Protein AF-A0A9W7BK51-F1 (afdb_monomer_lite)

Radius of gyration: 27.17 Å; chains: 1; bounding box: 44×60×103 Å

Foldseek 3Di:
DDDDDDDDDDDPPPPPPDDPPDPPPPPVPDDPFPDAPQAFADPDPQWAKKKFQDPPVRKMKIFTDHPVCQVVVCVVRVRIDGDPDRPSDCRVVQQQVAWDHWDWDDDDPDITIITMTHHDPVVVVVVLPPPDFDDQDPNDDPDQWDWEAACPHITTEHDPWDHDHNHGTHD

pLDDT: mean 77.57, std 17.42, range [39.75, 97.88]

Organism: NCBI:txid1714386

Sequence (171 aa):
MKFAAAILLAIPAAMATQ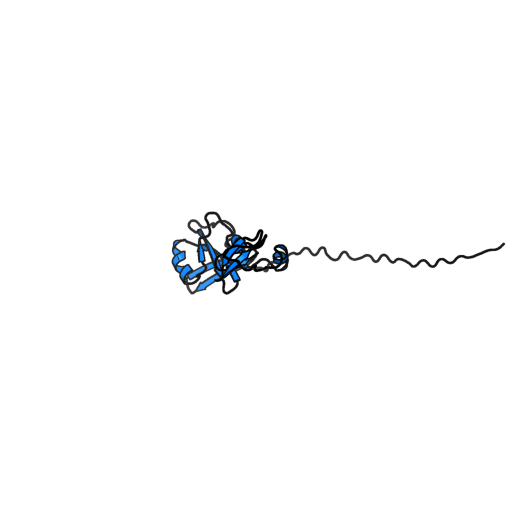PNLRNAQHTFALSDGDEPCCVDACTVEGEEKYYSIDTRHDLCGECCMNPSDFDLYKKFEKGLEKAPDGDDSPCTGFGYPKYTETVTHGAFNIKMTLDLYDHADEEVNKLCGPHVYFAVNDGECPNGTTLCQGGGEDSCCTQGEMCIPNVGCRC

Secondary structure (DSSP, 8-state):
-------------------------------SPPPPSS-SS--STT-EEEEEEETTTTEEEEEEE-GGGHHHHTTT-TTEEEPPTT-S-TTGGGT--EEEEEEEEEETTEEEEEEEEEPPPHHHHTTS-S---EEPBTTB--TT-EEEEETTEEEEE-BTBEEETTTEEE-

Structure (mmCIF, N/CA/C/O backbone):
data_AF-A0A9W7BK51-F1
#
_entry.id   AF-A0A9W7BK51-F1
#
loop_
_atom_site.group_PDB
_atom_site.id
_atom_site.type_symbol
_atom_site.label_atom_id
_atom_site.label_alt_id
_atom_site.label_comp_id
_atom_site.label_asym_id
_atom_site.label_entity_id
_atom_site.label_seq_id
_atom_site.pdbx_PDB_ins_code
_atom_site.Cartn_x
_atom_site.Cartn_y
_atom_site.Cartn_z
_atom_site.occupancy
_atom_site.B_iso_or_equiv
_atom_site.auth_seq_id
_atom_site.auth_comp_id
_atom_site.auth_asym_id
_atom_site.auth_atom_id
_atom_site.pdbx_PDB_model_num
ATOM 1 N N . MET A 1 1 ? -18.332 -48.156 -81.943 1.00 39.75 1 MET A N 1
ATOM 2 C CA . MET A 1 1 ? -16.848 -48.185 -81.994 1.00 39.75 1 MET A CA 1
ATOM 3 C C . MET A 1 1 ? -16.358 -47.293 -80.854 1.00 39.75 1 MET A C 1
ATOM 5 O O . MET A 1 1 ? -16.956 -46.246 -80.681 1.00 39.75 1 MET A O 1
ATOM 9 N N . LYS A 1 2 ? -15.572 -47.809 -79.890 1.00 44.78 2 LYS A N 1
ATOM 10 C CA . LYS A 1 2 ? -14.092 -47.662 -79.811 1.00 44.78 2 LYS A CA 1
ATOM 11 C C . LYS A 1 2 ? -13.650 -46.184 -79.845 1.00 44.78 2 LYS A C 1
ATOM 13 O O . LYS A 1 2 ? -13.950 -45.543 -80.839 1.00 44.78 2 LYS A O 1
ATOM 18 N N . PHE A 1 3 ? -12.908 -45.594 -78.905 1.00 41.41 3 PHE A N 1
ATOM 19 C CA . PHE A 1 3 ? -12.422 -45.953 -77.550 1.00 41.41 3 PHE A CA 1
ATOM 20 C C . PHE A 1 3 ? -12.550 -44.657 -76.674 1.00 41.41 3 PHE A C 1
ATOM 22 O O . PHE A 1 3 ? -13.166 -43.711 -77.150 1.00 41.41 3 PHE A O 1
ATOM 29 N N . ALA A 1 4 ? -12.067 -44.468 -75.436 1.00 47.56 4 ALA A N 1
ATOM 30 C CA . ALA A 1 4 ? -11.187 -45.216 -74.521 1.00 47.56 4 ALA A CA 1
ATOM 31 C C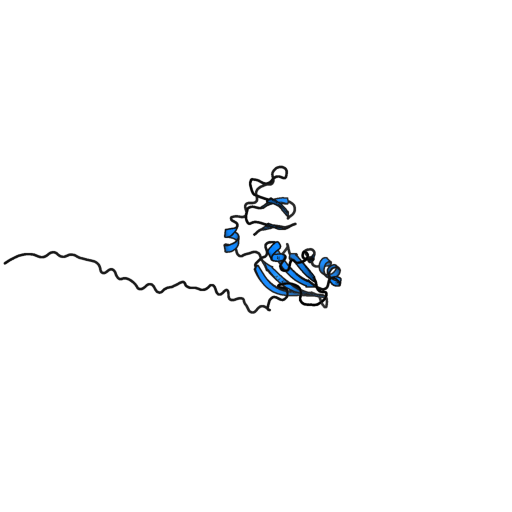 . ALA A 1 4 ? -11.569 -44.919 -73.040 1.00 47.56 4 ALA A C 1
ATOM 33 O O . ALA A 1 4 ? -12.695 -44.505 -72.779 1.00 47.56 4 ALA A O 1
ATOM 34 N N . ALA A 1 5 ? -10.649 -45.110 -72.083 1.00 53.97 5 ALA A N 1
ATOM 35 C CA . ALA A 1 5 ? -10.784 -44.703 -70.677 1.00 53.97 5 ALA A CA 1
ATOM 36 C C . ALA A 1 5 ? -9.714 -43.666 -70.280 1.00 53.97 5 ALA A C 1
ATOM 38 O O . ALA A 1 5 ? -8.602 -43.702 -70.803 1.00 53.97 5 ALA A O 1
ATOM 39 N N . ALA A 1 6 ? -10.027 -42.812 -69.303 1.00 54.66 6 ALA A N 1
ATOM 40 C CA . ALA A 1 6 ? -9.052 -42.019 -68.555 1.00 54.66 6 ALA A CA 1
ATOM 41 C C . ALA A 1 6 ? -9.418 -42.072 -67.064 1.00 54.66 6 ALA A C 1
ATOM 43 O O . ALA A 1 6 ? -10.432 -41.521 -66.640 1.00 54.66 6 ALA A O 1
ATOM 44 N N . ILE A 1 7 ? -8.612 -42.788 -66.279 1.00 55.16 7 ILE A N 1
ATOM 45 C CA . ILE A 1 7 ? -8.773 -42.897 -64.827 1.00 55.16 7 ILE A CA 1
ATOM 46 C C . ILE A 1 7 ? -8.103 -41.675 -64.196 1.00 55.16 7 ILE A C 1
ATOM 48 O O . ILE A 1 7 ? -6.879 -41.569 -64.231 1.00 55.16 7 ILE A O 1
ATOM 52 N N . LEU A 1 8 ? -8.887 -40.778 -63.593 1.00 54.47 8 LEU A N 1
ATOM 53 C CA . LEU A 1 8 ? -8.369 -39.821 -62.615 1.00 54.47 8 LEU A CA 1
ATOM 54 C C . LEU A 1 8 ? -8.652 -40.339 -61.205 1.00 54.47 8 LEU A C 1
ATOM 56 O O . LEU A 1 8 ? -9.793 -40.361 -60.749 1.00 54.47 8 LEU A O 1
ATOM 60 N N . LEU A 1 9 ? -7.584 -40.729 -60.513 1.00 54.22 9 LEU A N 1
ATOM 61 C CA . LEU A 1 9 ? -7.592 -40.907 -59.067 1.00 54.22 9 LEU A CA 1
ATOM 62 C C . LEU A 1 9 ? -7.581 -39.519 -58.415 1.00 54.22 9 LEU A C 1
ATOM 64 O O . LEU A 1 9 ? -6.549 -38.852 -58.399 1.00 54.22 9 LEU A O 1
ATOM 68 N N . ALA A 1 10 ? -8.723 -39.096 -57.878 1.00 58.78 10 ALA A N 1
ATOM 69 C CA . ALA A 1 10 ? -8.824 -37.938 -56.996 1.00 58.78 10 ALA A CA 1
ATOM 70 C C . ALA A 1 10 ? -9.168 -38.422 -55.581 1.00 58.78 10 ALA A C 1
ATOM 72 O O . ALA A 1 10 ? -10.153 -39.129 -55.369 1.00 58.78 10 ALA A O 1
ATOM 73 N N . ILE A 1 11 ? -8.306 -38.075 -54.629 1.00 60.81 11 ILE A N 1
ATOM 74 C CA . ILE A 1 11 ? -8.379 -38.495 -53.226 1.00 60.81 11 ILE A CA 1
ATOM 75 C C . ILE A 1 11 ? -9.574 -37.793 -52.556 1.00 60.81 11 ILE A C 1
ATOM 77 O O . ILE A 1 11 ? -9.744 -36.589 -52.765 1.00 60.81 11 ILE A O 1
ATOM 81 N N . PRO A 1 12 ? -10.387 -38.477 -51.727 1.00 48.50 12 PRO A N 1
ATOM 82 C CA . PRO A 1 12 ? -11.409 -37.802 -50.940 1.00 48.50 12 PRO A CA 1
ATOM 83 C C . PRO A 1 12 ? -10.739 -36.910 -49.890 1.00 48.50 12 PRO A C 1
ATOM 85 O O . PRO A 1 12 ? -10.183 -37.394 -48.903 1.00 48.50 12 PRO A O 1
ATOM 88 N N . ALA A 1 13 ? -10.818 -35.594 -50.084 1.00 60.00 13 ALA A N 1
ATOM 89 C CA . ALA A 1 13 ? -10.519 -34.630 -49.036 1.00 60.00 13 ALA A CA 1
ATOM 90 C C . ALA A 1 13 ? -11.617 -34.722 -47.967 1.00 60.00 13 ALA A C 1
ATOM 92 O O . ALA A 1 13 ? -12.649 -34.055 -48.049 1.00 60.00 13 ALA A O 1
ATOM 93 N N . ALA A 1 14 ? -11.405 -35.584 -46.973 1.00 56.38 14 ALA A N 1
ATOM 94 C CA . ALA A 1 14 ? -12.225 -35.611 -45.776 1.00 56.38 14 ALA A CA 1
ATOM 95 C C . ALA A 1 14 ? -12.036 -34.283 -45.031 1.00 56.38 14 ALA A C 1
ATOM 97 O O . ALA A 1 14 ? -11.061 -34.105 -44.299 1.00 56.38 14 ALA A O 1
ATOM 98 N N . MET A 1 15 ? -12.969 -33.345 -45.213 1.00 54.44 15 MET A N 1
ATOM 99 C CA . MET A 1 15 ? -13.097 -32.207 -44.310 1.00 54.44 15 MET A CA 1
ATOM 100 C C . MET A 1 15 ? -13.577 -32.727 -42.960 1.00 54.44 15 MET A C 1
ATOM 102 O O . MET A 1 15 ? -14.773 -32.847 -42.702 1.00 54.44 15 MET A O 1
ATOM 106 N N . ALA A 1 16 ? -12.611 -33.077 -42.114 1.00 55.75 16 ALA A N 1
ATOM 107 C CA . ALA A 1 16 ? -12.857 -33.350 -40.716 1.00 55.75 16 ALA A CA 1
ATOM 108 C C . ALA A 1 16 ? -13.490 -32.102 -40.093 1.00 55.75 16 ALA A C 1
ATOM 110 O O . ALA A 1 16 ? -12.888 -31.027 -40.078 1.00 55.75 16 ALA A O 1
ATOM 111 N N . THR A 1 17 ? -14.707 -32.249 -39.577 1.00 52.78 17 THR A N 1
ATOM 112 C CA . THR A 1 17 ? -15.326 -31.257 -38.703 1.00 52.78 17 THR A CA 1
ATOM 113 C C . THR A 1 17 ? -14.432 -31.090 -37.481 1.00 52.78 17 THR A C 1
ATOM 115 O O . THR A 1 17 ? -14.442 -31.940 -36.588 1.00 52.78 17 THR A O 1
ATOM 118 N N . GLN A 1 18 ? -13.635 -30.022 -37.440 1.00 62.53 18 GLN A N 1
ATOM 119 C CA . GLN A 1 18 ? -12.911 -29.668 -36.228 1.00 62.53 18 GLN A CA 1
ATOM 120 C C . GLN A 1 18 ? -13.956 -29.316 -35.160 1.00 62.53 18 GLN A C 1
ATOM 122 O O . GLN A 1 18 ? -14.745 -28.393 -35.386 1.00 62.53 18 GLN A O 1
ATOM 127 N N . PRO A 1 19 ? -14.012 -30.018 -34.012 1.00 52.91 19 PRO A N 1
ATOM 128 C CA . PRO A 1 19 ? -14.759 -29.500 -32.880 1.00 52.91 19 PRO A CA 1
ATOM 129 C C . PRO A 1 19 ? -14.133 -28.154 -32.507 1.00 52.91 19 PRO A C 1
ATOM 131 O O . PRO A 1 19 ? -12.909 -28.042 -32.412 1.00 52.91 19 PRO A O 1
ATOM 134 N N . ASN A 1 20 ? -14.971 -27.132 -32.334 1.00 57.56 20 ASN A N 1
ATOM 135 C CA . ASN A 1 20 ? -14.534 -25.789 -31.969 1.00 57.56 20 ASN A CA 1
ATOM 136 C C . ASN A 1 20 ? -14.010 -25.794 -30.521 1.00 57.56 20 ASN A C 1
ATOM 138 O O . ASN A 1 20 ? -14.734 -25.516 -29.567 1.00 57.56 20 ASN A O 1
ATOM 142 N N . LEU A 1 21 ? -12.745 -26.185 -30.368 1.00 57.06 21 LEU A N 1
ATOM 143 C CA . LEU A 1 21 ? -12.022 -26.231 -29.108 1.00 57.06 21 LEU A CA 1
ATOM 144 C C . LEU A 1 21 ? -11.140 -24.994 -28.992 1.00 57.06 21 LEU A C 1
ATOM 146 O O . LEU A 1 21 ? -9.987 -25.020 -29.420 1.00 57.06 21 LEU A O 1
ATOM 150 N N . ARG A 1 22 ? -11.717 -23.955 -28.375 1.00 54.81 22 ARG A N 1
ATOM 151 C CA . ARG A 1 22 ? -11.102 -22.924 -27.506 1.00 54.81 22 ARG A CA 1
ATOM 152 C C . ARG A 1 22 ? -11.840 -21.584 -27.623 1.00 54.81 22 ARG A C 1
ATOM 154 O O . ARG A 1 22 ? -11.244 -20.558 -27.919 1.00 54.81 22 ARG A O 1
ATOM 161 N N . ASN A 1 23 ? -13.121 -21.586 -27.254 1.00 56.38 23 ASN A N 1
ATOM 162 C CA . ASN A 1 23 ? -13.617 -20.509 -26.396 1.00 56.38 23 ASN A CA 1
ATOM 163 C C . ASN A 1 23 ? -13.618 -21.015 -24.949 1.00 56.38 23 ASN A C 1
ATOM 165 O O . ASN A 1 23 ? -14.666 -21.233 -24.345 1.00 56.38 23 ASN A O 1
ATOM 169 N N . ALA A 1 24 ? -12.419 -21.278 -24.424 1.00 52.28 24 ALA A N 1
ATOM 170 C CA . ALA A 1 24 ? -12.237 -21.307 -22.986 1.00 52.28 24 ALA A CA 1
ATOM 171 C C . ALA A 1 24 ? -12.265 -19.842 -22.551 1.00 52.28 24 ALA A C 1
ATOM 173 O O . ALA A 1 24 ? -11.249 -19.152 -22.618 1.00 52.28 24 ALA A O 1
ATOM 174 N N . GLN A 1 25 ? -13.448 -19.360 -22.170 1.00 52.44 25 GLN A N 1
ATOM 175 C CA . GLN A 1 25 ? -13.520 -18.183 -21.320 1.00 52.44 25 GLN A CA 1
ATOM 176 C C . GLN A 1 25 ? -12.612 -18.480 -20.128 1.00 52.44 25 GLN A C 1
ATOM 178 O O . GLN A 1 25 ? -12.843 -19.459 -19.418 1.00 52.44 25 GLN A O 1
ATOM 183 N N . HIS A 1 26 ? -11.568 -17.674 -19.938 1.00 43.19 26 HIS A N 1
ATOM 184 C CA . HIS A 1 26 ? -10.810 -17.661 -18.695 1.00 43.19 26 HIS A CA 1
ATOM 185 C C . HIS A 1 26 ? -11.711 -17.052 -17.616 1.00 43.19 26 HIS A C 1
ATOM 187 O O . HIS A 1 26 ? -11.555 -15.908 -17.201 1.00 43.19 26 HIS A O 1
ATOM 193 N N . THR A 1 27 ? -12.700 -17.832 -17.180 1.00 46.38 27 THR A N 1
ATOM 194 C CA . THR A 1 27 ? -13.271 -17.694 -15.851 1.00 46.38 27 THR A CA 1
ATOM 195 C C . THR A 1 27 ? -12.164 -18.108 -14.898 1.00 46.38 27 THR A C 1
ATOM 197 O O . THR A 1 27 ? -12.011 -19.291 -14.586 1.00 46.38 27 THR A O 1
ATOM 200 N N . PHE A 1 28 ? -11.347 -17.136 -14.497 1.00 51.62 28 PHE A N 1
ATOM 201 C CA . PHE A 1 28 ? -10.560 -17.258 -13.285 1.00 51.62 28 PHE A CA 1
ATOM 202 C C . PHE A 1 28 ? -11.565 -17.522 -12.169 1.00 51.62 28 PHE A C 1
ATOM 204 O O . PHE A 1 28 ? -12.344 -16.646 -11.798 1.00 51.62 28 PHE A O 1
ATOM 211 N N . ALA A 1 29 ? -11.628 -18.775 -11.727 1.00 43.88 29 ALA A N 1
ATOM 212 C CA . ALA A 1 29 ? -12.363 -19.130 -10.535 1.00 43.88 29 ALA A CA 1
ATOM 213 C C . ALA A 1 29 ? -11.558 -18.562 -9.368 1.00 43.88 29 ALA A C 1
ATOM 215 O O . ALA A 1 29 ? -10.631 -19.211 -8.885 1.00 43.88 29 ALA A O 1
ATOM 216 N N . LEU A 1 30 ? -11.887 -17.328 -8.981 1.00 48.84 30 LEU A N 1
ATOM 217 C CA . LEU A 1 30 ? -11.564 -16.831 -7.654 1.00 48.84 30 LEU A CA 1
ATOM 218 C C . LEU A 1 30 ? -12.082 -17.887 -6.673 1.00 48.84 30 LEU A C 1
ATOM 220 O O . LEU A 1 30 ? -13.245 -18.292 -6.745 1.00 48.84 30 LEU A O 1
ATOM 224 N N . SER A 1 31 ? -11.194 -18.404 -5.830 1.00 44.41 31 SER A N 1
ATOM 225 C CA . SER A 1 31 ? -11.609 -19.160 -4.654 1.00 44.41 31 SER A CA 1
ATOM 226 C C . SER A 1 31 ? -12.496 -18.274 -3.784 1.00 44.41 31 SER A C 1
ATOM 228 O O . SER A 1 31 ? -12.282 -17.063 -3.765 1.00 44.41 31 SER A O 1
ATOM 230 N N . ASP A 1 32 ? -13.425 -18.874 -3.034 1.00 44.84 32 ASP A N 1
ATOM 231 C CA . ASP A 1 32 ? -14.221 -18.193 -2.002 1.00 44.84 32 ASP A CA 1
ATOM 232 C C . ASP A 1 32 ? -13.324 -17.763 -0.812 1.00 44.84 32 ASP A C 1
ATOM 234 O O . ASP A 1 32 ? -13.427 -18.293 0.295 1.00 44.84 32 ASP A O 1
ATOM 238 N N . GLY A 1 33 ? -12.383 -16.851 -1.068 1.00 53.44 33 GLY A N 1
ATOM 239 C CA . GLY A 1 33 ? -11.835 -15.953 -0.060 1.00 53.44 33 GLY A CA 1
ATOM 240 C C . GLY A 1 33 ? -12.856 -14.857 0.234 1.00 53.44 33 GLY A C 1
ATOM 241 O O . GLY A 1 33 ? -13.747 -14.603 -0.582 1.00 53.44 33 GLY A O 1
ATOM 242 N N . ASP A 1 34 ? -12.754 -14.243 1.410 1.00 59.75 34 ASP A N 1
ATOM 243 C CA . ASP A 1 34 ? -13.647 -13.153 1.802 1.00 59.75 34 ASP A CA 1
ATOM 244 C C . ASP A 1 34 ? -13.606 -12.015 0.764 1.00 59.75 34 ASP A C 1
ATOM 246 O O . ASP A 1 34 ? -12.552 -11.725 0.197 1.00 59.75 34 ASP A O 1
ATOM 250 N N . GLU A 1 35 ? -14.751 -11.370 0.503 1.00 83.25 35 GLU A N 1
ATOM 251 C CA . GLU A 1 35 ? -14.816 -10.225 -0.417 1.00 83.25 35 GLU A CA 1
ATOM 252 C C . GLU A 1 35 ? -13.788 -9.146 0.009 1.00 83.25 35 GLU A C 1
ATOM 254 O O . GLU A 1 35 ? -13.620 -8.934 1.217 1.00 83.25 35 GLU A O 1
ATOM 259 N N . PRO A 1 36 ? -13.092 -8.474 -0.936 1.00 91.50 36 PRO A N 1
ATOM 260 C CA . PRO A 1 36 ? -12.106 -7.438 -0.619 1.00 91.50 36 PRO A CA 1
ATOM 261 C C . PRO A 1 36 ? -12.649 -6.409 0.383 1.00 91.50 36 PRO A C 1
ATOM 263 O O . PRO A 1 36 ? -13.702 -5.807 0.156 1.00 91.50 36 PRO A O 1
ATOM 266 N N . CYS A 1 37 ? -11.962 -6.233 1.514 1.00 91.19 37 CYS A N 1
ATOM 267 C CA . CYS A 1 37 ? -12.438 -5.399 2.625 1.00 91.19 37 CYS A CA 1
ATOM 268 C C . CYS A 1 37 ? -12.261 -3.905 2.385 1.00 91.19 37 CYS A C 1
ATOM 270 O O . CYS A 1 37 ? -12.916 -3.077 3.020 1.00 91.19 37 CYS A O 1
ATOM 272 N N . CYS A 1 38 ? -11.272 -3.589 1.563 1.00 93.56 38 CYS A N 1
ATOM 273 C CA . CYS A 1 38 ? -10.474 -2.389 1.667 1.00 93.56 38 CYS A CA 1
ATOM 274 C C . CYS A 1 38 ? -10.162 -1.833 0.271 1.00 93.56 38 CYS A C 1
ATOM 276 O O . CYS A 1 38 ? -9.197 -1.092 0.104 1.00 93.56 38 CYS A O 1
ATOM 278 N N . VAL A 1 39 ? -11.017 -2.144 -0.705 1.00 89.50 39 VAL A N 1
ATOM 279 C CA . VAL A 1 39 ? -11.123 -1.470 -2.006 1.00 89.50 39 VAL A CA 1
ATOM 280 C C . VAL A 1 39 ? -11.784 -0.096 -1.865 1.00 89.50 39 VAL A C 1
ATOM 282 O O . VAL A 1 39 ? -12.557 0.128 -0.934 1.00 89.50 39 VAL A O 1
ATOM 285 N N . ASP A 1 40 ? -11.500 0.806 -2.809 1.00 90.44 40 ASP A N 1
ATOM 286 C CA . ASP A 1 40 ? -12.025 2.181 -2.864 1.00 90.44 40 ASP A CA 1
ATOM 287 C C . ASP A 1 40 ? -11.769 3.006 -1.574 1.00 90.44 40 ASP A C 1
ATOM 289 O O . ASP A 1 40 ? -11.036 2.601 -0.669 1.00 90.44 40 ASP A O 1
ATOM 293 N N . ALA A 1 41 ? -12.330 4.213 -1.478 1.00 92.19 41 ALA A N 1
ATOM 294 C CA . ALA A 1 41 ? -12.207 5.056 -0.289 1.00 92.19 41 ALA A CA 1
ATOM 295 C C . ALA A 1 41 ? -12.802 4.397 0.974 1.00 92.19 41 ALA A C 1
ATOM 297 O O . ALA A 1 41 ? -13.867 3.778 0.941 1.00 92.19 41 ALA A O 1
ATOM 298 N N . CYS A 1 42 ? -12.154 4.606 2.124 1.00 95.44 42 CYS A N 1
ATOM 299 C CA . CYS A 1 42 ? -12.590 4.037 3.400 1.00 95.44 42 CYS A CA 1
ATOM 300 C C . CYS A 1 42 ? -14.000 4.498 3.805 1.00 95.44 42 CYS A C 1
ATOM 302 O O . CYS A 1 42 ? -14.300 5.692 3.857 1.00 95.44 42 CYS A O 1
ATOM 304 N N . THR A 1 43 ? -14.874 3.536 4.117 1.00 94.06 43 THR A N 1
ATOM 305 C CA . THR A 1 43 ? -16.308 3.788 4.349 1.00 94.06 43 THR A CA 1
ATOM 306 C C . THR A 1 43 ? -16.671 4.079 5.806 1.00 94.06 43 THR A C 1
ATOM 308 O O . THR A 1 43 ? -17.782 4.535 6.081 1.00 94.06 43 THR A O 1
ATOM 311 N N . VAL A 1 44 ? -15.777 3.784 6.754 1.00 94.38 44 VAL A N 1
ATOM 312 C CA . VAL A 1 44 ? -15.976 4.046 8.187 1.00 94.38 44 VAL A CA 1
ATOM 313 C C . VAL A 1 44 ? -15.517 5.469 8.507 1.00 94.38 44 VAL A C 1
ATOM 315 O O . VAL A 1 44 ? -14.403 5.869 8.176 1.00 94.38 44 VAL A O 1
ATOM 318 N N . GLU A 1 45 ? -16.374 6.251 9.166 1.00 95.62 45 GLU A N 1
ATOM 319 C CA . GLU A 1 45 ? -16.061 7.639 9.518 1.00 95.62 45 GLU A CA 1
ATOM 320 C C . GLU A 1 45 ? -14.837 7.720 10.447 1.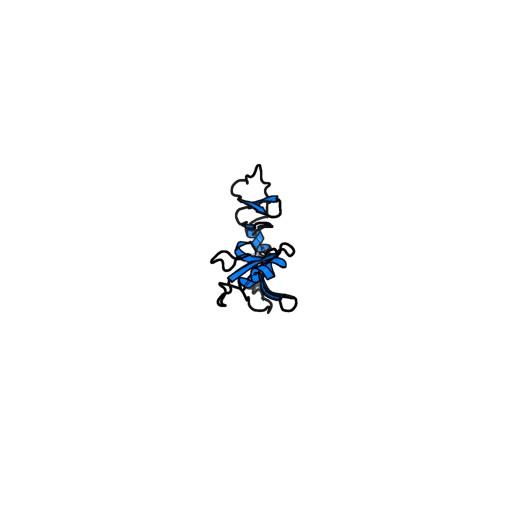00 95.62 45 GLU A C 1
ATOM 322 O O . GLU A 1 45 ? -14.836 7.171 11.549 1.00 95.62 45 GLU A O 1
ATOM 327 N N . GLY A 1 46 ? -13.808 8.449 10.006 1.00 95.19 46 GLY A N 1
ATOM 328 C CA . GLY A 1 46 ? -12.569 8.654 10.758 1.00 95.19 46 GLY A CA 1
ATOM 329 C C . GLY A 1 46 ? -11.476 7.611 10.508 1.00 95.19 46 GLY A C 1
ATOM 330 O O . GLY A 1 46 ? -10.405 7.739 11.099 1.00 95.19 46 GLY A O 1
ATOM 331 N N . GLU A 1 47 ? -11.705 6.621 9.644 1.00 96.69 47 GLU A N 1
ATOM 332 C CA . GLU A 1 47 ? -10.630 5.789 9.094 1.00 96.69 47 GLU A CA 1
ATOM 333 C C . GLU A 1 47 ? -10.015 6.444 7.852 1.00 96.69 47 GLU A C 1
ATOM 335 O O . GLU A 1 47 ? -10.694 7.118 7.077 1.00 96.69 47 GLU A O 1
ATOM 340 N N . GLU A 1 48 ? -8.714 6.241 7.662 1.00 97.50 48 GLU A N 1
ATOM 341 C CA . GLU A 1 48 ? -7.972 6.674 6.476 1.00 97.50 48 GLU A CA 1
ATOM 342 C C . GLU A 1 48 ? -7.362 5.457 5.766 1.00 97.50 48 GLU A C 1
ATOM 344 O O . GLU A 1 48 ? -7.210 4.388 6.368 1.00 97.50 48 GLU A O 1
ATOM 349 N N . LYS A 1 49 ? -7.009 5.616 4.484 1.00 97.88 49 LYS A N 1
ATOM 350 C CA . LYS A 1 49 ? -6.326 4.583 3.700 1.00 97.88 49 LYS A CA 1
ATOM 351 C C . LYS A 1 49 ? -4.845 4.517 4.079 1.00 97.88 49 LYS A C 1
ATOM 353 O O . LYS A 1 49 ? -4.141 5.532 4.087 1.00 97.88 49 LYS A O 1
ATOM 358 N N . TYR A 1 50 ? -4.363 3.307 4.328 1.00 97.81 50 TYR A N 1
ATOM 359 C CA . TYR A 1 50 ? -2.952 2.999 4.535 1.00 97.81 50 TYR A CA 1
ATOM 360 C C . TYR A 1 50 ? -2.529 1.844 3.634 1.00 97.81 50 TYR A C 1
ATOM 362 O O . TYR A 1 50 ? -3.351 1.019 3.235 1.00 97.81 50 TYR A O 1
ATOM 370 N N . TYR A 1 51 ? -1.231 1.776 3.351 1.00 97.25 51 TYR A N 1
ATOM 371 C CA . TYR A 1 51 ? -0.615 0.656 2.649 1.00 97.25 51 TYR A CA 1
ATOM 372 C C . TYR A 1 51 ? 0.649 0.200 3.373 1.00 97.25 51 TYR A C 1
ATOM 374 O O . TYR A 1 51 ? 1.284 0.993 4.061 1.00 97.25 51 TYR A O 1
ATOM 382 N N . SER A 1 52 ? 1.044 -1.061 3.220 1.00 95.88 52 SER A N 1
ATOM 383 C CA . SER A 1 52 ? 2.325 -1.574 3.711 1.00 95.88 52 SER A CA 1
ATOM 384 C C . SER A 1 52 ? 2.979 -2.451 2.657 1.00 95.88 52 SER A C 1
ATOM 386 O O . SER A 1 52 ? 2.395 -3.448 2.242 1.00 95.88 52 SER A O 1
ATOM 388 N N . ILE A 1 53 ? 4.199 -2.100 2.249 1.00 94.19 53 ILE A N 1
ATOM 389 C CA . ILE A 1 53 ? 5.010 -2.931 1.352 1.00 94.19 53 ILE A CA 1
ATOM 390 C C . ILE A 1 53 ? 5.830 -3.911 2.198 1.00 94.19 53 ILE A C 1
ATOM 392 O O . ILE A 1 53 ? 6.746 -3.511 2.925 1.00 94.19 53 ILE A O 1
ATOM 396 N N . ASP A 1 54 ? 5.512 -5.200 2.093 1.00 91.50 54 ASP A N 1
ATOM 397 C CA . ASP A 1 54 ? 6.250 -6.287 2.726 1.00 91.50 54 ASP A CA 1
ATOM 398 C C . ASP A 1 54 ? 7.349 -6.809 1.791 1.00 91.50 54 ASP A C 1
ATOM 400 O O . ASP A 1 54 ? 7.183 -7.770 1.039 1.00 91.50 54 ASP A O 1
ATOM 404 N N . THR A 1 55 ? 8.532 -6.207 1.905 1.00 85.31 55 THR A N 1
ATOM 405 C CA . THR A 1 55 ? 9.731 -6.593 1.143 1.00 85.31 55 THR A CA 1
ATOM 406 C C . THR A 1 55 ? 10.308 -7.966 1.509 1.00 85.31 55 THR A C 1
ATOM 408 O O . THR A 1 55 ? 11.300 -8.390 0.917 1.00 85.31 55 THR A O 1
ATOM 411 N N . ARG A 1 56 ? 9.737 -8.678 2.493 1.00 87.12 56 ARG A N 1
ATOM 412 C CA . ARG A 1 56 ? 10.124 -10.056 2.825 1.00 87.12 56 ARG A CA 1
ATOM 413 C C . ARG A 1 56 ? 9.324 -11.083 2.026 1.00 87.12 56 ARG A C 1
ATOM 415 O O . ARG A 1 56 ? 9.871 -12.147 1.731 1.00 87.12 56 ARG A O 1
ATOM 422 N N . HIS A 1 57 ? 8.058 -10.797 1.738 1.00 89.31 57 HIS A N 1
ATOM 423 C CA . HIS A 1 57 ? 7.185 -11.682 0.962 1.00 89.31 57 HIS A CA 1
ATOM 424 C C . HIS A 1 57 ? 6.908 -11.158 -0.461 1.00 89.31 57 HIS A C 1
ATOM 426 O O . HIS A 1 57 ? 6.316 -11.896 -1.237 1.00 89.31 57 HIS A O 1
ATOM 432 N N . ASP A 1 58 ? 7.399 -9.955 -0.798 1.00 88.50 58 ASP A N 1
ATOM 433 C CA . ASP A 1 58 ? 7.184 -9.239 -2.072 1.00 88.50 58 ASP A CA 1
ATOM 434 C C . ASP A 1 58 ? 5.677 -9.053 -2.345 1.00 88.50 58 ASP A C 1
ATOM 436 O O . ASP A 1 58 ? 5.146 -9.414 -3.389 1.00 88.50 58 ASP A O 1
ATOM 440 N N . LEU A 1 59 ? 4.978 -8.520 -1.335 1.00 93.25 59 LEU A N 1
ATOM 441 C CA . LEU A 1 59 ? 3.545 -8.213 -1.355 1.00 93.25 59 LEU A CA 1
ATOM 442 C C . LEU A 1 59 ? 3.299 -6.780 -0.875 1.00 93.25 59 LEU A C 1
ATOM 444 O O . LEU A 1 59 ? 4.089 -6.217 -0.113 1.00 93.25 59 LEU A O 1
ATOM 448 N N . CYS A 1 60 ? 2.153 -6.219 -1.245 1.00 95.62 60 CYS A N 1
ATOM 449 C CA . CYS A 1 60 ? 1.649 -4.961 -0.705 1.00 95.62 60 CYS A CA 1
ATOM 450 C C . CYS A 1 60 ? 0.263 -5.176 -0.095 1.00 95.62 60 CYS A C 1
ATOM 452 O O . CYS A 1 60 ? -0.574 -5.854 -0.678 1.00 95.62 60 CYS A O 1
ATOM 454 N N . GLY A 1 61 ? 0.026 -4.641 1.100 1.00 96.44 61 GLY A N 1
ATOM 455 C CA . GLY A 1 61 ? -1.267 -4.721 1.780 1.00 96.44 61 GLY A CA 1
ATOM 456 C C . GLY A 1 61 ? -1.938 -3.358 1.887 1.00 96.44 61 GLY A C 1
ATOM 457 O O . GLY A 1 61 ? -1.273 -2.412 2.299 1.00 96.44 61 GLY A O 1
ATOM 458 N N . GLU A 1 62 ? -3.233 -3.261 1.588 1.00 97.56 62 GLU A N 1
ATOM 459 C CA . GLU A 1 62 ? -4.055 -2.052 1.762 1.00 97.56 62 GLU A CA 1
ATOM 460 C C . GLU A 1 62 ? -5.042 -2.232 2.918 1.00 97.56 62 GLU A C 1
ATOM 462 O O . GLU A 1 62 ? -5.693 -3.271 3.031 1.00 97.56 62 GLU A O 1
ATOM 467 N N . CYS A 1 63 ? -5.203 -1.219 3.770 1.00 97.19 63 CYS A N 1
ATOM 468 C CA . CYS A 1 63 ? -6.223 -1.241 4.818 1.00 97.19 63 CYS A CA 1
ATOM 469 C C . CYS A 1 63 ? -6.872 0.122 5.057 1.00 97.19 63 CYS A C 1
ATOM 471 O O . CYS A 1 63 ? -6.326 1.178 4.728 1.00 97.19 63 CYS A O 1
ATOM 473 N N . CYS A 1 64 ? -8.044 0.072 5.684 1.00 97.62 64 CYS A N 1
ATOM 474 C CA . CYS A 1 64 ? -8.661 1.212 6.344 1.00 97.62 64 CYS A CA 1
ATOM 475 C C . CYS A 1 64 ? -8.367 1.119 7.841 1.00 97.62 64 CYS A C 1
ATOM 477 O O . CYS A 1 64 ? -8.559 0.072 8.458 1.00 97.62 64 CYS A O 1
ATOM 479 N N . MET A 1 65 ? -7.823 2.191 8.413 1.00 97.25 65 MET A N 1
ATOM 480 C CA . MET A 1 65 ? -7.358 2.207 9.799 1.00 97.25 65 MET A CA 1
ATOM 481 C C . MET A 1 65 ? -7.618 3.574 10.431 1.00 97.25 65 MET A C 1
ATOM 483 O O . MET A 1 65 ? -7.494 4.612 9.781 1.00 97.25 65 MET A O 1
ATOM 487 N N . ASN A 1 66 ? -7.934 3.587 11.727 1.00 96.81 66 ASN A N 1
ATOM 488 C CA . ASN A 1 66 ? -8.002 4.825 12.494 1.00 96.81 66 ASN A CA 1
ATOM 489 C C . ASN A 1 66 ? -6.594 5.446 12.628 1.00 96.81 66 ASN A C 1
ATOM 491 O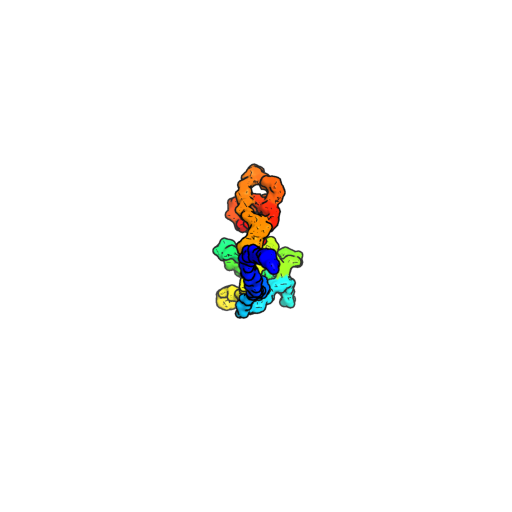 O . ASN A 1 66 ? -5.690 4.767 13.127 1.00 96.81 66 ASN A O 1
ATOM 495 N N . PRO A 1 67 ? -6.381 6.728 12.276 1.00 97.62 67 PRO A N 1
ATOM 496 C CA . PRO A 1 67 ? -5.069 7.368 12.375 1.00 97.62 67 PRO A CA 1
ATOM 497 C C . PRO A 1 67 ? -4.418 7.340 13.764 1.00 97.62 67 PRO A C 1
ATOM 499 O O . PRO A 1 67 ? -3.193 7.437 13.855 1.00 97.62 67 PRO A O 1
ATOM 502 N N . SER A 1 68 ? -5.186 7.165 14.852 1.00 97.06 68 SER A N 1
ATOM 503 C CA . SER A 1 68 ? -4.621 6.981 16.200 1.00 97.06 68 SER A CA 1
ATOM 504 C C . SER A 1 68 ? -3.768 5.721 16.346 1.00 97.06 68 SER A C 1
ATOM 506 O O . SER A 1 68 ? -2.905 5.665 17.224 1.00 97.06 68 SER A O 1
ATOM 508 N N . ASP A 1 69 ? -4.005 4.718 15.502 1.00 95.94 69 ASP A N 1
ATOM 509 C CA . ASP A 1 69 ? -3.408 3.393 15.630 1.00 95.94 69 ASP A CA 1
ATOM 510 C C . ASP A 1 69 ? -2.160 3.225 14.750 1.00 95.94 69 ASP A C 1
ATOM 512 O O . ASP A 1 69 ? -1.400 2.272 14.943 1.00 95.94 69 ASP A O 1
ATOM 516 N N . PHE A 1 70 ? -1.879 4.170 13.842 1.00 96.38 70 PHE A N 1
ATOM 517 C CA . PHE A 1 70 ? -0.718 4.127 12.945 1.00 96.38 70 PHE A CA 1
ATOM 518 C C . PHE A 1 70 ? 0.596 3.891 13.705 1.00 96.38 70 PHE A C 1
ATOM 520 O O . PHE A 1 70 ? 1.335 2.953 13.406 1.00 96.38 70 PHE A O 1
ATOM 527 N N . ASP A 1 71 ? 0.845 4.664 14.766 1.00 95.56 71 ASP A N 1
ATOM 528 C CA . ASP A 1 71 ? 2.036 4.530 15.614 1.00 95.56 71 ASP A CA 1
ATOM 529 C C . ASP A 1 71 ? 2.131 3.170 16.323 1.00 95.56 71 ASP A C 1
ATOM 531 O O . ASP A 1 71 ? 3.216 2.777 16.764 1.00 95.56 71 ASP A O 1
ATOM 535 N N . LEU A 1 72 ? 1.018 2.455 16.514 1.00 94.00 72 LEU A N 1
ATOM 536 C CA . LEU A 1 72 ? 1.018 1.102 17.068 1.00 94.00 72 LEU A CA 1
ATOM 537 C C . LEU A 1 72 ? 1.424 0.091 15.995 1.00 94.00 72 LEU A C 1
ATOM 539 O O . LEU A 1 72 ? 2.358 -0.677 16.226 1.00 94.00 72 LEU A O 1
ATOM 543 N N . TYR A 1 73 ? 0.771 0.120 14.832 1.00 94.62 73 TYR A N 1
ATOM 544 C CA . TYR A 1 73 ? 1.017 -0.840 13.755 1.00 94.62 73 TYR A CA 1
ATOM 545 C C . TYR A 1 73 ? 2.377 -0.634 13.073 1.00 94.62 73 TYR A C 1
ATOM 547 O O . TYR A 1 73 ? 3.088 -1.616 12.876 1.00 94.62 73 TYR A O 1
ATOM 555 N N . LYS A 1 74 ? 2.832 0.610 12.859 1.00 94.38 74 LYS A N 1
ATOM 556 C CA . LYS A 1 74 ? 4.142 0.959 12.258 1.00 94.38 74 LYS A CA 1
ATOM 557 C C . LYS A 1 74 ? 5.356 0.368 12.993 1.00 94.38 74 LYS A C 1
ATOM 559 O O . LYS A 1 74 ? 6.434 0.211 12.419 1.00 94.38 74 LYS A O 1
ATOM 564 N N . LYS A 1 75 ? 5.206 0.024 14.280 1.00 92.19 75 LYS A N 1
ATOM 565 C CA . LYS A 1 75 ? 6.248 -0.649 15.082 1.00 92.19 75 LYS A CA 1
ATOM 566 C C . LYS A 1 75 ? 6.449 -2.114 14.687 1.00 92.19 75 LYS A C 1
ATOM 568 O O . LYS A 1 75 ? 7.545 -2.640 14.884 1.00 92.19 75 LYS A O 1
ATOM 573 N N . PHE A 1 76 ? 5.403 -2.756 14.174 1.00 88.50 76 PHE A N 1
ATOM 574 C CA . PHE A 1 76 ? 5.405 -4.148 13.728 1.00 88.50 76 PHE A CA 1
ATOM 575 C C . PHE A 1 76 ? 5.556 -4.211 12.203 1.00 88.50 76 PHE A C 1
ATOM 577 O O . PHE A 1 76 ? 6.490 -4.844 11.714 1.00 88.50 76 PHE A O 1
ATOM 584 N N . GLU A 1 77 ? 4.747 -3.430 11.485 1.00 89.94 77 GLU A N 1
ATOM 585 C CA . GLU A 1 77 ? 4.769 -3.280 10.031 1.00 89.94 77 GLU A CA 1
ATOM 586 C C . GLU A 1 77 ? 5.600 -2.063 9.619 1.00 89.94 77 GLU A C 1
ATOM 588 O O . GLU A 1 77 ? 5.109 -0.943 9.481 1.00 89.94 77 GLU A O 1
ATOM 593 N N . LYS A 1 78 ? 6.907 -2.266 9.426 1.00 90.12 78 LYS A N 1
ATOM 594 C CA . LYS A 1 78 ? 7.828 -1.170 9.070 1.00 90.12 78 LYS A CA 1
ATOM 595 C C . LYS A 1 78 ? 7.520 -0.531 7.713 1.00 90.12 78 LYS A C 1
ATOM 597 O O . LYS A 1 78 ? 7.857 0.638 7.532 1.00 90.12 78 LYS A O 1
ATOM 602 N N . GLY A 1 79 ? 6.903 -1.277 6.795 1.00 92.25 79 GLY A N 1
ATOM 603 C CA . GLY A 1 79 ? 6.483 -0.801 5.474 1.00 92.25 79 GLY A CA 1
ATOM 604 C C . GLY A 1 79 ? 5.220 0.064 5.480 1.00 92.25 79 GLY A C 1
ATOM 605 O O . GLY A 1 79 ? 4.927 0.668 4.457 1.00 92.25 79 GLY A O 1
ATOM 606 N N . LEU A 1 80 ? 4.502 0.153 6.609 1.00 96.12 80 LEU A N 1
ATOM 607 C CA . LEU A 1 80 ? 3.198 0.813 6.708 1.00 96.12 80 LEU A CA 1
ATOM 608 C C . LEU A 1 80 ? 3.297 2.334 6.545 1.00 96.12 80 LEU A C 1
ATOM 610 O O . LEU A 1 80 ? 3.922 2.994 7.367 1.00 96.12 80 LEU A O 1
ATOM 614 N N . GLU A 1 81 ? 2.650 2.918 5.552 1.00 96.81 81 GLU A N 1
ATOM 615 C CA . GLU A 1 81 ? 2.567 4.366 5.348 1.00 96.81 81 GLU A CA 1
ATOM 616 C C . GLU A 1 81 ? 1.116 4.783 5.087 1.00 96.81 81 GLU A C 1
ATOM 618 O O . GLU A 1 81 ? 0.272 3.974 4.692 1.00 96.81 81 GLU A O 1
ATOM 623 N N . LYS A 1 82 ? 0.802 6.061 5.327 1.00 97.25 82 LYS A N 1
ATOM 624 C CA . LYS A 1 82 ? -0.487 6.628 4.908 1.00 97.25 82 LYS A CA 1
ATOM 625 C C . LYS A 1 82 ? -0.508 6.730 3.381 1.00 97.25 82 LYS A C 1
ATOM 627 O O . LYS A 1 82 ? 0.474 7.185 2.790 1.00 97.25 82 LYS A O 1
ATOM 632 N N . ALA A 1 83 ? -1.614 6.339 2.752 1.00 96.44 83 ALA A N 1
ATOM 633 C CA . ALA A 1 83 ? -1.800 6.558 1.322 1.00 96.44 83 ALA A CA 1
ATOM 634 C C . ALA A 1 83 ? -1.840 8.069 0.997 1.00 96.44 83 ALA A C 1
ATOM 636 O O . ALA A 1 83 ? -2.276 8.866 1.838 1.00 96.44 83 ALA A O 1
ATOM 637 N N . PRO A 1 84 ? -1.385 8.496 -0.194 1.00 92.25 84 PRO A N 1
ATOM 638 C CA . PRO A 1 84 ? -1.575 9.868 -0.656 1.00 92.25 84 PRO A CA 1
ATOM 639 C C . PRO A 1 84 ? -3.053 10.295 -0.619 1.00 92.25 84 PRO A C 1
ATOM 641 O O . PRO A 1 84 ? -3.950 9.476 -0.806 1.00 92.25 84 PRO A O 1
ATOM 644 N N . ASP A 1 85 ? -3.324 11.584 -0.396 1.00 88.69 85 ASP A N 1
ATOM 645 C CA . ASP A 1 85 ? -4.702 12.086 -0.313 1.00 88.69 85 ASP A CA 1
ATOM 646 C C . ASP A 1 85 ? -5.466 11.831 -1.632 1.00 88.69 85 ASP A C 1
ATOM 648 O O . ASP A 1 85 ? -5.157 12.426 -2.667 1.00 88.69 85 ASP A O 1
ATOM 652 N N . GLY A 1 86 ? -6.488 10.969 -1.576 1.00 88.00 86 GLY A N 1
ATOM 653 C CA . GLY A 1 86 ? -7.293 10.561 -2.734 1.00 88.00 86 GLY A CA 1
ATOM 654 C C . GLY A 1 86 ? -6.721 9.396 -3.551 1.00 88.00 86 GLY A C 1
ATOM 655 O O . GLY A 1 86 ? -7.215 9.148 -4.650 1.00 88.00 86 GLY A O 1
ATOM 656 N N . ASP A 1 87 ? -5.696 8.704 -3.049 1.00 93.12 87 ASP A N 1
AT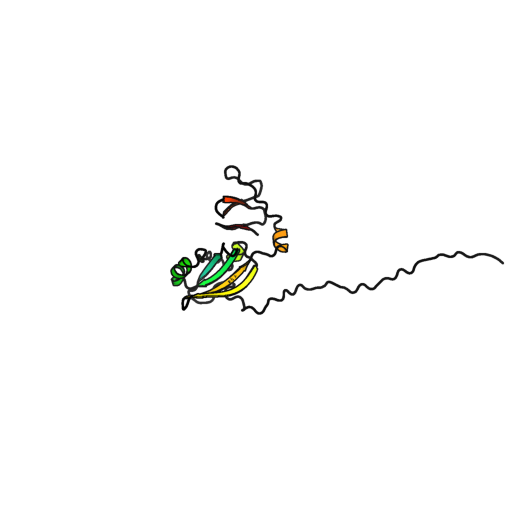OM 657 C CA . ASP A 1 87 ? -5.233 7.427 -3.593 1.00 93.12 87 ASP A CA 1
ATOM 658 C C . ASP A 1 87 ? -5.931 6.262 -2.878 1.00 93.12 87 ASP A C 1
ATOM 660 O O . ASP A 1 87 ? -5.597 5.898 -1.747 1.00 93.12 87 ASP A O 1
ATOM 664 N N . ASP A 1 88 ? -6.938 5.705 -3.549 1.00 94.69 88 ASP A N 1
ATOM 665 C CA . ASP A 1 88 ? -7.775 4.626 -3.028 1.00 94.69 88 ASP A CA 1
ATOM 666 C C . ASP A 1 88 ? -7.220 3.218 -3.332 1.00 94.69 88 ASP A C 1
ATOM 668 O O . ASP A 1 88 ? -7.739 2.248 -2.782 1.00 94.69 88 ASP A O 1
ATOM 672 N N . SER A 1 89 ? -6.176 3.093 -4.170 1.00 93.12 89 SER A N 1
ATOM 673 C CA . SER A 1 89 ? -5.497 1.816 -4.468 1.00 93.12 89 SER A CA 1
ATOM 674 C C . SER A 1 89 ? -3.969 1.993 -4.612 1.00 93.12 89 SER A C 1
ATOM 676 O O . SER A 1 89 ? -3.392 1.772 -5.690 1.00 93.12 89 SER A O 1
ATOM 678 N N . PRO A 1 90 ? -3.287 2.412 -3.528 1.00 94.44 90 PRO A N 1
ATOM 679 C CA . PRO A 1 90 ? -1.853 2.686 -3.529 1.00 94.44 90 PRO A CA 1
ATOM 680 C C . PRO A 1 90 ? -0.990 1.483 -3.932 1.00 94.44 90 PRO A C 1
ATOM 682 O O . PRO A 1 90 ? 0.056 1.682 -4.543 1.00 94.44 90 PRO A O 1
ATOM 685 N N . CYS A 1 91 ? -1.392 0.238 -3.653 1.00 93.94 91 CYS A N 1
ATOM 686 C CA . CYS A 1 91 ? -0.602 -0.941 -4.024 1.00 93.94 91 CYS A CA 1
ATOM 687 C C . CYS A 1 91 ? -0.512 -1.122 -5.548 1.00 93.94 91 CYS A C 1
ATOM 689 O O . CYS A 1 91 ? 0.566 -1.436 -6.061 1.00 93.94 91 CYS A O 1
ATOM 691 N N . THR A 1 92 ? -1.572 -0.785 -6.293 1.00 89.50 92 THR A N 1
ATOM 692 C CA . THR A 1 92 ? -1.517 -0.659 -7.763 1.00 89.50 92 THR A CA 1
ATOM 693 C C . THR A 1 92 ? -0.496 0.411 -8.175 1.00 89.50 92 THR A C 1
ATOM 695 O O . THR A 1 92 ? 0.307 0.199 -9.084 1.00 89.50 92 THR A O 1
ATOM 698 N N . GLY A 1 93 ? -0.472 1.540 -7.458 1.00 83.12 93 GLY A N 1
ATOM 699 C CA . GLY A 1 93 ? 0.519 2.617 -7.588 1.00 83.12 93 GLY A CA 1
ATOM 700 C C . GLY A 1 93 ? 1.960 2.235 -7.209 1.00 83.12 93 GLY A C 1
ATOM 701 O O . GLY A 1 93 ? 2.877 3.018 -7.460 1.00 83.12 93 GLY A O 1
ATOM 702 N N . PHE A 1 94 ? 2.177 1.033 -6.670 1.00 83.31 94 PHE A N 1
ATOM 703 C CA . PHE A 1 94 ? 3.485 0.459 -6.356 1.00 83.31 94 PHE A CA 1
ATOM 704 C C . PHE A 1 94 ? 3.729 -0.892 -7.048 1.00 83.31 94 PHE A C 1
ATOM 706 O O . PHE A 1 94 ? 4.523 -1.676 -6.551 1.00 83.31 94 PHE A O 1
ATOM 713 N N . GLY A 1 95 ? 3.092 -1.194 -8.182 1.00 81.75 95 GLY A N 1
ATOM 714 C CA . GLY A 1 95 ? 3.408 -2.406 -8.957 1.00 81.75 95 GLY A CA 1
ATOM 715 C C . GLY A 1 95 ? 2.881 -3.704 -8.338 1.00 81.75 95 GLY A C 1
ATOM 716 O O . GLY A 1 95 ? 3.351 -4.787 -8.672 1.00 81.75 95 GLY A O 1
ATOM 717 N N . TYR A 1 96 ? 1.883 -3.611 -7.458 1.00 90.06 96 TYR A N 1
ATOM 718 C CA . TYR A 1 96 ? 1.112 -4.749 -6.959 1.00 90.06 96 TYR A CA 1
ATOM 719 C C . TYR A 1 96 ? -0.355 -4.600 -7.409 1.00 90.06 96 TYR A C 1
ATOM 721 O O . TYR A 1 96 ? -1.226 -4.284 -6.600 1.00 90.06 96 TYR A O 1
ATOM 729 N N . PRO A 1 97 ? -0.666 -4.739 -8.714 1.00 88.50 97 PRO A N 1
ATOM 730 C CA . PRO A 1 97 ? -2.010 -4.496 -9.245 1.00 88.50 97 PRO A CA 1
ATOM 731 C C . PRO A 1 97 ? -2.973 -5.681 -9.053 1.00 88.50 97 PRO A C 1
ATOM 733 O O . PRO A 1 97 ? -4.130 -5.610 -9.468 1.00 88.50 97 PRO A O 1
ATOM 736 N N . LYS A 1 98 ? -2.502 -6.811 -8.511 1.00 90.50 98 LYS A N 1
ATOM 737 C CA . LYS A 1 98 ? -3.244 -8.074 -8.465 1.00 90.50 98 LYS A CA 1
ATOM 738 C C . LYS A 1 98 ? -3.633 -8.402 -7.029 1.00 90.50 98 LYS A C 1
ATOM 740 O O . LYS A 1 98 ? -2.820 -8.924 -6.276 1.00 90.50 98 LYS A O 1
ATOM 745 N N . TYR A 1 99 ? -4.893 -8.160 -6.676 1.00 93.69 99 TYR A N 1
ATOM 746 C CA . TYR A 1 99 ? -5.474 -8.666 -5.429 1.00 93.69 99 TYR A CA 1
ATOM 747 C C . TYR A 1 99 ? -5.285 -10.191 -5.318 1.00 93.69 99 TYR A C 1
ATOM 749 O O . TYR A 1 99 ? -5.507 -10.920 -6.293 1.00 93.69 99 TYR A O 1
ATOM 757 N N . THR A 1 100 ? -4.901 -10.668 -4.134 1.00 92.94 100 THR A N 1
ATOM 758 C CA . THR A 1 100 ? -4.736 -12.095 -3.826 1.00 92.94 100 THR A CA 1
ATOM 759 C C . THR A 1 100 ? -5.760 -12.596 -2.818 1.00 92.94 100 THR A C 1
ATOM 761 O O . THR A 1 100 ? -6.482 -13.547 -3.120 1.00 92.94 100 THR A O 1
ATOM 764 N N . GLU A 1 101 ? -5.816 -11.988 -1.634 1.00 94.50 101 GLU A N 1
ATOM 765 C CA . GLU A 1 101 ? -6.686 -12.404 -0.533 1.00 94.50 101 GLU A CA 1
ATOM 766 C C . GLU A 1 101 ? -6.895 -11.291 0.505 1.00 94.50 101 GLU A C 1
ATOM 768 O O . GLU A 1 101 ? -6.041 -10.428 0.705 1.00 94.50 101 GLU A O 1
ATOM 773 N N . THR A 1 102 ? -8.021 -11.353 1.215 1.00 96.00 102 THR A N 1
ATOM 774 C CA . THR A 1 102 ? -8.311 -10.526 2.391 1.00 96.00 102 THR A CA 1
ATOM 775 C C . THR A 1 102 ? -7.859 -11.271 3.644 1.00 96.00 102 THR A C 1
ATOM 777 O O . THR A 1 102 ? -8.266 -12.411 3.872 1.00 96.00 102 THR A O 1
ATOM 780 N N . VAL A 1 103 ? -7.046 -10.644 4.496 1.00 93.94 103 VAL A N 1
ATOM 781 C CA . VAL A 1 103 ? -6.496 -11.279 5.705 1.00 93.94 103 VAL A CA 1
ATOM 782 C C . VAL A 1 103 ? -6.643 -10.399 6.938 1.00 93.94 103 VAL A C 1
ATOM 784 O O . VAL A 1 103 ? -6.476 -9.184 6.885 1.00 93.94 103 VAL A O 1
ATOM 787 N N . THR A 1 104 ? -6.879 -11.016 8.099 1.00 93.94 104 THR A N 1
ATOM 788 C CA . THR A 1 104 ? -6.764 -10.335 9.399 1.00 93.94 104 THR A CA 1
ATOM 789 C C . THR A 1 104 ? -5.457 -10.724 10.087 1.00 93.94 104 THR A C 1
ATOM 791 O O . THR A 1 104 ? -5.358 -11.784 10.714 1.00 93.94 104 THR A O 1
ATOM 794 N N . HIS A 1 105 ? -4.449 -9.858 10.013 1.00 85.88 105 HIS A N 1
ATOM 795 C CA . HIS A 1 105 ? -3.176 -10.036 10.710 1.00 85.88 105 HIS A CA 1
ATOM 796 C C . HIS A 1 105 ? -3.169 -9.340 12.074 1.00 85.88 105 HIS A C 1
ATOM 798 O O . HIS A 1 105 ? -3.821 -8.319 12.290 1.00 85.88 105 HIS A O 1
ATOM 804 N N . GLY A 1 106 ? -2.441 -9.917 13.034 1.00 83.25 106 GLY A N 1
ATOM 805 C CA . GLY A 1 106 ? -2.315 -9.357 14.377 1.00 83.25 106 GLY A CA 1
ATOM 806 C C . GLY A 1 106 ? -2.093 -10.385 15.483 1.00 83.25 106 GLY A C 1
ATOM 807 O O . GLY A 1 106 ? -2.078 -11.595 15.257 1.00 83.25 106 GLY A O 1
ATOM 808 N N . ALA A 1 107 ? -1.946 -9.890 16.711 1.00 84.31 107 ALA A N 1
ATOM 809 C CA . ALA A 1 107 ? -1.730 -10.694 17.906 1.00 84.31 107 ALA A CA 1
ATOM 810 C C . ALA A 1 107 ? -2.627 -10.222 19.059 1.00 84.31 107 ALA A C 1
ATOM 812 O O . ALA A 1 107 ? -2.720 -9.033 19.366 1.00 84.31 107 ALA A O 1
ATOM 813 N N . PHE A 1 108 ? -3.255 -11.180 19.747 1.00 87.19 108 PHE A N 1
ATOM 814 C CA . PHE A 1 108 ? -4.200 -10.927 20.841 1.00 87.19 108 PHE A CA 1
ATOM 815 C C . PHE A 1 108 ? -5.330 -9.966 20.422 1.00 87.19 108 PHE A C 1
ATOM 817 O O . PHE A 1 108 ? -6.175 -10.346 19.610 1.00 87.19 108 PHE A O 1
ATOM 824 N N . ASN A 1 109 ? -5.336 -8.747 20.968 1.00 88.75 109 ASN A N 1
ATOM 825 C CA . ASN A 1 109 ? -6.361 -7.723 20.748 1.00 88.75 109 ASN A CA 1
ATOM 826 C C . ASN A 1 109 ? -5.920 -6.632 19.754 1.00 88.75 109 ASN A C 1
ATOM 828 O O . ASN A 1 109 ? -6.655 -5.673 19.557 1.00 88.75 109 ASN A O 1
ATOM 832 N N . ILE A 1 110 ? -4.726 -6.752 19.166 1.00 88.69 110 ILE A N 1
ATOM 833 C CA . ILE A 1 110 ? -4.207 -5.844 18.137 1.00 88.69 110 ILE A CA 1
ATOM 834 C C . ILE A 1 110 ? -4.335 -6.597 16.817 1.00 88.69 110 ILE A C 1
ATOM 836 O O . ILE A 1 110 ? -3.630 -7.588 16.6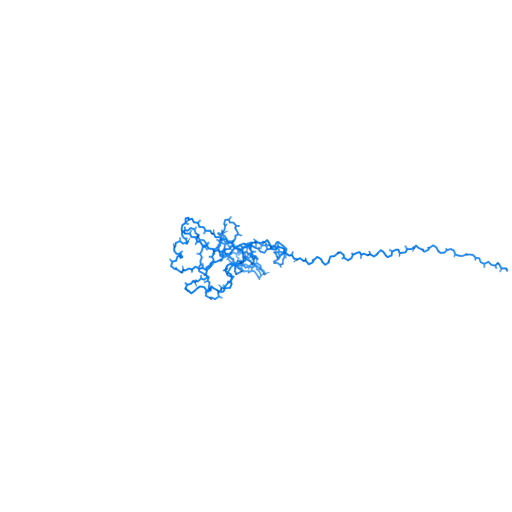22 1.00 88.69 110 ILE A O 1
ATOM 840 N N . LYS A 1 111 ? -5.276 -6.191 15.963 1.00 92.31 111 LYS A N 1
ATOM 841 C CA . LYS A 1 111 ? -5.587 -6.846 14.689 1.00 92.31 111 LYS A CA 1
ATOM 842 C C . LYS A 1 111 ? -6.039 -5.824 13.657 1.00 92.31 111 LYS A C 1
ATOM 844 O O . LYS A 1 111 ? -6.870 -4.979 13.977 1.00 92.31 111 LYS A O 1
ATOM 849 N N . MET A 1 112 ? -5.556 -5.981 12.433 1.00 93.81 112 MET A N 1
ATOM 850 C CA . MET A 1 112 ? -5.983 -5.217 11.268 1.00 93.81 112 MET A CA 1
ATOM 851 C C . MET A 1 112 ? -6.438 -6.189 10.182 1.00 93.81 112 MET A C 1
ATOM 853 O O . MET A 1 112 ? -5.782 -7.211 9.973 1.00 93.81 112 MET A O 1
ATOM 857 N N . THR A 1 113 ? -7.552 -5.885 9.519 1.00 95.12 113 THR A N 1
ATOM 858 C CA . THR A 1 113 ? -7.929 -6.557 8.271 1.00 95.12 113 THR A CA 1
ATOM 859 C C . THR A 1 113 ? -7.390 -5.732 7.112 1.00 95.12 113 THR A C 1
ATOM 861 O O . THR A 1 113 ? -7.473 -4.506 7.145 1.00 95.12 113 THR A O 1
ATOM 864 N N . LEU A 1 114 ? -6.789 -6.402 6.138 1.00 95.69 114 LEU A N 1
ATOM 865 C CA . LEU A 1 114 ? -6.195 -5.794 4.958 1.00 95.69 114 LEU A CA 1
ATOM 866 C C . LEU A 1 114 ? -6.441 -6.670 3.729 1.00 95.69 114 LEU A C 1
ATOM 868 O O . LEU A 1 114 ? -6.536 -7.894 3.848 1.00 95.69 114 LEU A O 1
ATOM 872 N N . ASP A 1 115 ? -6.481 -6.034 2.568 1.00 97.38 115 ASP A N 1
ATOM 873 C CA . ASP A 1 115 ? -6.427 -6.704 1.274 1.00 97.38 115 ASP A CA 1
ATOM 874 C C . ASP A 1 115 ? -4.959 -6.833 0.862 1.00 97.38 115 ASP A C 1
ATOM 876 O O . ASP A 1 115 ? -4.219 -5.847 0.885 1.00 97.38 115 ASP A O 1
ATOM 880 N N . LEU A 1 116 ? -4.519 -8.043 0.519 1.00 96.25 116 LEU A N 1
ATOM 881 C CA . LEU A 1 116 ? -3.187 -8.294 -0.019 1.00 96.25 116 LEU A CA 1
ATOM 882 C C . LEU A 1 116 ? -3.194 -8.228 -1.544 1.00 96.25 116 LEU A C 1
ATOM 884 O O . LEU A 1 116 ? -4.118 -8.691 -2.216 1.00 96.25 116 LEU A O 1
ATOM 888 N N . TYR A 1 117 ? -2.103 -7.687 -2.069 1.00 94.56 117 TYR A N 1
ATOM 889 C CA . TYR A 1 117 ? -1.826 -7.534 -3.480 1.00 94.56 117 TYR A CA 1
ATOM 890 C C . TYR A 1 117 ? -0.425 -8.055 -3.808 1.00 94.56 117 TYR A C 1
ATOM 892 O O . TYR A 1 117 ? 0.547 -7.830 -3.084 1.00 94.56 117 TYR A O 1
ATOM 900 N N . ASP A 1 118 ? -0.352 -8.745 -4.934 1.00 92.38 118 ASP A N 1
ATOM 901 C CA . ASP A 1 118 ? 0.824 -9.347 -5.552 1.00 92.38 118 ASP A CA 1
ATOM 902 C C . ASP A 1 118 ? 1.136 -8.605 -6.861 1.00 92.38 118 ASP A C 1
ATOM 904 O O . ASP A 1 118 ? 0.334 -7.812 -7.375 1.00 92.38 118 ASP A O 1
ATOM 908 N N . HIS A 1 119 ? 2.312 -8.873 -7.412 1.00 84.81 119 HIS A N 1
ATOM 909 C CA . HIS A 1 119 ? 2.682 -8.433 -8.748 1.00 84.81 119 HIS A CA 1
ATOM 910 C C . HIS A 1 119 ? 1.720 -8.998 -9.801 1.00 84.81 119 HIS A C 1
ATOM 912 O O . HIS A 1 119 ? 1.042 -10.011 -9.601 1.00 84.81 119 HIS A O 1
ATOM 918 N N . ALA A 1 120 ? 1.667 -8.359 -10.969 1.00 79.06 120 ALA A N 1
ATOM 919 C CA . ALA A 1 120 ? 0.923 -8.931 -12.081 1.00 79.06 120 ALA A CA 1
ATOM 920 C C . ALA A 1 120 ? 1.524 -10.293 -12.493 1.00 79.06 120 ALA A C 1
ATOM 922 O O . ALA A 1 120 ? 2.725 -10.532 -12.347 1.00 79.06 120 ALA A O 1
ATOM 923 N N . ASP A 1 121 ? 0.694 -11.205 -13.014 1.00 73.50 121 ASP A N 1
ATOM 924 C CA . ASP A 1 121 ? 1.170 -12.522 -13.459 1.00 73.50 121 ASP A CA 1
ATOM 925 C C . ASP A 1 121 ? 2.252 -12.385 -14.549 1.00 73.50 121 ASP A C 1
ATOM 927 O O . ASP A 1 121 ? 2.249 -11.428 -15.324 1.00 73.50 121 ASP A O 1
ATOM 931 N N . GLU A 1 122 ? 3.138 -13.379 -14.700 1.00 63.03 122 GLU A N 1
ATOM 932 C CA . GLU A 1 122 ? 4.236 -13.315 -15.685 1.00 63.03 122 GLU A CA 1
ATOM 933 C C . GLU A 1 122 ? 3.777 -13.026 -17.130 1.00 63.03 122 GLU A C 1
ATOM 935 O O . GLU A 1 122 ? 4.538 -12.467 -17.915 1.00 63.03 122 GLU A O 1
ATOM 940 N N . GLU A 1 123 ? 2.547 -13.385 -17.517 1.00 61.88 123 GLU A N 1
ATOM 941 C CA . GLU A 1 123 ? 1.996 -13.036 -18.838 1.00 61.88 123 GLU A CA 1
ATOM 942 C C . GLU A 1 123 ? 1.694 -11.533 -18.993 1.00 61.88 123 GLU A C 1
ATOM 944 O O . GLU A 1 123 ? 1.762 -11.011 -20.105 1.00 61.88 123 GLU A O 1
ATOM 949 N N . VAL A 1 124 ? 1.405 -10.827 -17.895 1.00 58.00 124 VAL A N 1
ATOM 950 C CA . VAL A 1 124 ? 1.268 -9.363 -17.854 1.00 58.00 124 VAL A CA 1
ATOM 951 C C . VAL A 1 124 ? 2.647 -8.708 -17.762 1.00 58.00 124 VAL A C 1
ATOM 953 O O . VAL A 1 124 ? 2.908 -7.769 -18.509 1.00 58.00 124 VAL A O 1
ATOM 956 N N . ASN A 1 125 ? 3.581 -9.264 -16.981 1.00 55.66 125 ASN A N 1
ATOM 957 C CA . ASN A 1 125 ? 4.967 -8.766 -16.928 1.00 55.66 125 ASN A CA 1
ATOM 958 C C . ASN A 1 125 ? 5.706 -8.946 -18.271 1.00 55.66 125 ASN A C 1
ATOM 960 O O . ASN A 1 125 ? 6.634 -8.212 -18.585 1.00 55.66 125 ASN A O 1
ATOM 964 N N . LYS A 1 126 ? 5.257 -9.845 -19.157 1.00 54.75 126 LYS A N 1
ATOM 965 C CA . LYS A 1 126 ? 5.740 -9.884 -20.553 1.00 54.75 126 LYS A CA 1
ATOM 966 C C . LYS A 1 126 ? 5.342 -8.653 -21.378 1.00 54.75 126 LYS A C 1
ATOM 968 O O . LYS A 1 126 ? 5.979 -8.402 -22.401 1.00 54.75 126 LYS A O 1
ATOM 973 N N . LEU A 1 127 ? 4.321 -7.888 -20.973 1.00 53.19 127 LEU A N 1
ATOM 974 C CA . LEU A 1 127 ? 3.873 -6.677 -21.676 1.00 53.19 127 LEU A CA 1
ATOM 975 C C . LEU A 1 127 ? 4.765 -5.460 -21.394 1.00 53.19 127 LEU A C 1
ATOM 977 O O . LEU A 1 127 ? 4.922 -4.634 -22.291 1.00 53.19 127 LEU A O 1
ATOM 981 N N . CYS A 1 128 ? 5.391 -5.372 -20.214 1.00 57.41 128 CYS A N 1
ATOM 982 C CA . CYS A 1 128 ? 6.408 -4.352 -19.921 1.00 57.41 128 CYS A CA 1
ATOM 983 C C . CYS A 1 128 ? 7.800 -4.700 -20.495 1.00 57.41 128 CYS A C 1
ATOM 985 O O . CYS A 1 128 ? 8.739 -3.917 -20.381 1.00 57.41 128 CYS A O 1
ATOM 987 N N . GLY A 1 129 ? 7.930 -5.840 -21.186 1.00 53.88 129 GLY A N 1
ATOM 988 C CA . GLY A 1 129 ? 9.203 -6.337 -21.703 1.00 53.88 129 GLY A CA 1
ATOM 989 C C . GLY A 1 129 ? 10.039 -7.037 -20.623 1.00 53.88 129 GLY A C 1
ATOM 990 O O . GLY A 1 129 ? 9.596 -7.204 -19.492 1.00 53.88 129 GLY A O 1
ATOM 991 N N . PRO A 1 130 ? 11.248 -7.523 -20.953 1.00 54.69 130 PRO A N 1
ATOM 992 C CA . PRO A 1 130 ? 12.142 -8.050 -19.930 1.00 54.69 130 PRO A CA 1
ATOM 993 C C . PRO A 1 130 ? 12.564 -6.925 -18.973 1.00 54.69 130 PRO A C 1
ATOM 995 O O . PRO A 1 130 ? 12.976 -5.870 -19.446 1.00 54.69 130 PRO A O 1
ATOM 998 N N . HIS A 1 131 ? 12.556 -7.182 -17.659 1.00 54.62 131 HIS A N 1
ATOM 999 C CA . HIS A 1 131 ? 13.218 -6.335 -16.658 1.00 54.62 131 HIS A CA 1
ATOM 1000 C C . HIS A 1 131 ? 14.714 -6.201 -16.996 1.00 54.62 131 HIS A C 1
ATOM 1002 O O . HIS A 1 131 ? 15.533 -7.049 -16.625 1.00 54.62 131 HIS A O 1
ATOM 1008 N N . VAL A 1 132 ? 15.085 -5.153 -17.735 1.00 54.53 132 VAL A N 1
ATOM 1009 C CA . VAL A 1 132 ? 16.482 -4.839 -18.043 1.00 54.53 132 VAL A CA 1
ATOM 1010 C C . VAL A 1 132 ? 16.947 -3.780 -17.060 1.00 54.53 132 VAL A C 1
ATOM 1012 O O . VAL A 1 132 ? 16.810 -2.586 -17.307 1.00 54.53 132 VAL A O 1
ATOM 1015 N N . TYR A 1 133 ? 17.557 -4.233 -15.967 1.00 57.03 133 TYR A N 1
ATOM 1016 C CA . TYR A 1 133 ? 18.322 -3.372 -15.071 1.00 57.03 133 TYR A CA 1
ATOM 1017 C C . TYR A 1 133 ? 19.488 -2.745 -15.847 1.00 57.03 133 TYR A C 1
ATOM 1019 O O . TYR A 1 133 ? 20.565 -3.332 -15.979 1.00 57.03 133 TYR A O 1
ATOM 1027 N N . PHE A 1 134 ? 19.272 -1.551 -16.399 1.00 59.28 134 PHE A N 1
ATOM 1028 C CA . PHE A 1 134 ? 20.353 -0.754 -16.957 1.00 59.28 134 PHE A CA 1
ATOM 1029 C C . PHE A 1 134 ? 21.164 -0.150 -15.813 1.00 59.28 134 PHE A C 1
ATOM 1031 O O . PHE A 1 134 ? 20.609 0.447 -14.891 1.00 59.28 134 PHE A O 1
ATOM 1038 N N . ALA A 1 135 ? 22.488 -0.294 -15.887 1.00 60.44 135 ALA A N 1
ATOM 1039 C CA . ALA A 1 135 ? 23.386 0.340 -14.937 1.00 60.44 135 ALA A CA 1
ATOM 1040 C C . ALA A 1 135 ? 23.258 1.868 -15.028 1.00 60.44 135 ALA A C 1
ATOM 1042 O O . ALA A 1 135 ? 23.357 2.444 -16.117 1.00 60.44 135 ALA A O 1
ATOM 1043 N N . VAL A 1 136 ? 23.085 2.512 -13.877 1.00 67.69 136 VAL A N 1
ATOM 1044 C CA . VAL A 1 136 ? 23.174 3.967 -13.736 1.00 67.69 136 VAL A CA 1
ATOM 1045 C C . VAL A 1 136 ? 24.613 4.393 -14.025 1.00 67.69 136 VAL A C 1
ATOM 1047 O O . VAL A 1 136 ? 25.553 3.851 -13.444 1.00 67.69 136 VAL A O 1
ATOM 1050 N N . ASN A 1 137 ? 24.799 5.353 -14.931 1.00 72.31 137 ASN A N 1
ATOM 1051 C CA . ASN A 1 137 ? 26.117 5.900 -15.261 1.00 72.31 137 ASN A CA 1
ATOM 1052 C C . ASN A 1 137 ? 26.168 7.346 -14.765 1.00 72.31 137 ASN A C 1
ATOM 1054 O O . ASN A 1 137 ? 25.405 8.178 -15.240 1.00 72.31 137 ASN A O 1
ATOM 1058 N N . ASP A 1 138 ? 27.027 7.634 -13.784 1.00 76.94 138 ASP A N 1
ATOM 1059 C CA . ASP A 1 138 ? 27.202 8.970 -13.182 1.00 76.94 138 ASP A CA 1
ATOM 1060 C C . ASP A 1 138 ? 25.900 9.644 -12.677 1.00 76.94 138 ASP A C 1
ATOM 1062 O O . ASP A 1 138 ? 25.805 10.867 -12.595 1.00 76.94 138 ASP A O 1
ATOM 1066 N N . GLY A 1 139 ? 24.897 8.842 -12.295 1.00 71.94 139 GLY A N 1
ATOM 1067 C CA . GLY A 1 139 ? 23.572 9.308 -11.858 1.00 71.94 139 GLY A CA 1
ATOM 1068 C C . GLY A 1 139 ? 22.551 9.486 -12.990 1.00 71.94 139 GLY A C 1
ATOM 1069 O O . GLY A 1 139 ? 21.407 9.846 -12.723 1.00 71.94 139 GLY A O 1
ATOM 1070 N N . GLU A 1 140 ? 22.932 9.216 -14.240 1.00 79.62 140 GLU A N 1
ATOM 1071 C CA . GLU A 1 140 ? 22.061 9.304 -15.411 1.00 79.62 140 GLU A CA 1
ATOM 1072 C C . GLU A 1 140 ? 21.638 7.920 -15.930 1.00 79.62 140 GLU A C 1
ATOM 1074 O O . GLU A 1 140 ? 22.371 6.925 -15.857 1.00 79.62 140 GLU A O 1
ATOM 1079 N N . CYS A 1 141 ? 20.428 7.883 -16.489 1.00 80.38 141 CYS A N 1
ATOM 1080 C CA . CYS A 1 141 ? 19.806 6.699 -17.068 1.00 80.38 141 CYS A CA 1
ATOM 1081 C C . CYS A 1 141 ? 19.763 6.781 -18.604 1.00 80.38 141 CYS A C 1
ATOM 1083 O O . CYS A 1 141 ? 19.558 7.864 -19.160 1.00 80.38 141 CYS A O 1
ATOM 1085 N N . PRO A 1 142 ? 19.951 5.658 -19.326 1.00 76.69 142 PRO A N 1
ATOM 1086 C CA . PRO A 1 142 ? 19.962 5.659 -20.785 1.00 76.69 142 PRO A CA 1
ATOM 1087 C C . PRO A 1 142 ? 18.593 6.010 -21.392 1.00 76.69 142 PRO A C 1
ATOM 1089 O O . PRO A 1 142 ? 17.546 5.853 -20.767 1.00 76.69 142 PRO A O 1
ATOM 1092 N N . ASN A 1 143 ? 18.623 6.478 -22.645 1.00 73.69 143 ASN A N 1
ATOM 1093 C CA . ASN A 1 143 ? 17.495 7.020 -23.420 1.00 73.69 143 ASN A CA 1
ATOM 1094 C C . ASN A 1 143 ? 16.101 6.464 -23.060 1.00 73.69 143 ASN A C 1
ATOM 1096 O O . ASN A 1 143 ? 15.777 5.327 -23.396 1.00 73.69 143 ASN A O 1
ATOM 1100 N N . GLY A 1 144 ? 15.252 7.314 -22.475 1.00 70.31 144 GLY A N 1
ATOM 1101 C CA . GLY A 1 144 ? 13.839 7.008 -22.216 1.00 70.31 144 GLY A CA 1
ATOM 1102 C C . GLY A 1 144 ? 13.564 6.174 -20.962 1.00 70.31 144 GLY A C 1
ATOM 1103 O O . GLY A 1 144 ? 12.410 5.827 -20.733 1.00 70.31 144 GLY A O 1
ATOM 1104 N N . THR A 1 145 ? 14.589 5.873 -20.160 1.00 80.31 145 THR A N 1
ATOM 1105 C CA . THR A 1 145 ? 14.449 5.199 -18.860 1.00 80.31 145 THR A CA 1
ATOM 1106 C C . THR A 1 145 ? 14.526 6.201 -17.698 1.00 80.31 145 THR A C 1
ATOM 1108 O O . THR A 1 145 ? 15.152 7.257 -17.821 1.00 80.31 145 THR A O 1
ATOM 1111 N N . THR A 1 146 ? 13.869 5.896 -16.577 1.00 80.81 146 THR A N 1
ATOM 1112 C CA . THR A 1 146 ? 13.737 6.776 -15.401 1.00 80.81 146 THR A CA 1
ATOM 1113 C C . THR A 1 146 ? 14.575 6.255 -14.237 1.00 80.81 146 THR A C 1
ATOM 1115 O O . THR A 1 146 ? 14.482 5.078 -13.898 1.00 80.81 146 THR A O 1
ATOM 1118 N N . LEU A 1 147 ? 15.358 7.124 -13.591 1.00 83.25 147 LEU A N 1
ATOM 1119 C CA . LEU A 1 147 ? 16.148 6.765 -12.409 1.00 83.25 147 LEU A CA 1
ATOM 1120 C C . LEU A 1 147 ? 15.243 6.345 -11.243 1.00 83.25 147 LEU A C 1
ATOM 1122 O O . LEU A 1 147 ? 14.289 7.046 -10.907 1.00 83.25 147 LEU A O 1
ATOM 1126 N N . CYS A 1 148 ? 15.585 5.230 -10.606 1.00 81.88 148 CYS A N 1
ATOM 1127 C CA . CYS A 1 148 ? 14.882 4.668 -9.469 1.00 81.88 148 CYS A CA 1
ATOM 1128 C C . CYS A 1 148 ? 15.827 4.341 -8.318 1.00 81.88 148 CYS A C 1
ATOM 1130 O O . CYS A 1 148 ? 16.750 3.539 -8.459 1.00 81.88 148 CYS A O 1
ATOM 1132 N N . GLN A 1 149 ? 15.549 4.934 -7.161 1.00 79.38 149 GLN A N 1
ATOM 1133 C CA . GLN A 1 149 ? 16.337 4.767 -5.945 1.00 79.38 149 GLN A CA 1
ATOM 1134 C C . GLN A 1 149 ? 15.636 3.746 -5.039 1.00 79.38 149 GLN A C 1
ATOM 1136 O O . GLN A 1 149 ? 14.776 4.092 -4.222 1.00 79.38 149 GLN A O 1
ATOM 1141 N N . GLY A 1 150 ? 15.943 2.460 -5.228 1.00 63.19 150 GLY A N 1
ATOM 1142 C CA . GLY A 1 150 ? 15.205 1.368 -4.594 1.00 63.19 150 GLY A CA 1
ATOM 1143 C C . GLY A 1 150 ? 16.074 0.152 -4.289 1.00 63.19 150 GLY A C 1
ATOM 1144 O O . GLY A 1 150 ? 16.833 -0.300 -5.130 1.00 63.19 150 GLY A O 1
ATOM 1145 N N . GLY A 1 151 ? 15.971 -0.386 -3.072 1.00 54.62 151 GLY A N 1
ATOM 1146 C CA . GLY A 1 151 ? 16.671 -1.608 -2.659 1.00 54.62 151 GLY A CA 1
ATOM 1147 C C . GLY A 1 151 ? 18.108 -1.413 -2.158 1.00 54.62 151 GLY A C 1
ATOM 1148 O O . GLY A 1 151 ? 18.724 -2.375 -1.712 1.00 54.62 151 GLY A O 1
ATOM 1149 N N . GLY A 1 152 ? 18.633 -0.182 -2.163 1.00 60.22 152 GLY A N 1
ATOM 1150 C CA . GLY A 1 152 ? 20.004 0.130 -1.729 1.00 60.22 152 GLY A CA 1
ATOM 1151 C C . GLY A 1 152 ? 21.010 0.309 -2.870 1.00 60.22 152 GLY A C 1
ATOM 1152 O O . GLY A 1 152 ? 22.170 0.616 -2.602 1.00 60.22 152 GLY A O 1
ATOM 1153 N N . GLU A 1 153 ? 20.562 0.189 -4.119 1.00 66.00 153 GLU A N 1
ATOM 1154 C CA . GLU A 1 153 ? 21.288 0.596 -5.322 1.00 66.00 153 GLU A CA 1
ATOM 1155 C C . GLU A 1 153 ? 20.366 1.401 -6.254 1.00 66.00 153 GLU A C 1
ATOM 1157 O O . GLU A 1 153 ? 19.145 1.238 -6.232 1.00 66.00 153 GLU A O 1
ATOM 1162 N N . ASP A 1 154 ? 20.936 2.319 -7.036 1.00 79.88 154 ASP A N 1
ATOM 1163 C CA . ASP A 1 154 ? 20.168 3.081 -8.023 1.00 79.88 154 ASP A CA 1
ATOM 1164 C C . ASP A 1 154 ? 20.033 2.252 -9.318 1.00 79.88 154 ASP A C 1
ATOM 1166 O O . ASP A 1 154 ? 20.996 1.649 -9.797 1.00 79.88 154 ASP A O 1
ATOM 1170 N N . SER A 1 155 ? 18.838 2.244 -9.909 1.00 81.00 155 SER A N 1
ATOM 1171 C CA . SER A 1 155 ? 18.479 1.487 -11.120 1.00 81.00 155 SER A CA 1
ATOM 1172 C C . SER A 1 155 ? 17.733 2.369 -12.130 1.00 81.00 155 SER A C 1
ATOM 1174 O O . SER A 1 155 ? 17.346 3.489 -11.806 1.00 81.00 155 SER A O 1
ATOM 1176 N N . CYS A 1 156 ? 17.536 1.901 -13.365 1.00 84.56 156 CYS A N 1
ATOM 1177 C CA . CYS A 1 156 ? 16.858 2.661 -14.422 1.00 84.56 156 CYS A CA 1
ATOM 1178 C C . CYS A 1 156 ? 15.649 1.895 -14.969 1.00 84.56 156 CYS A C 1
ATOM 1180 O O . CYS A 1 156 ? 15.822 0.878 -15.639 1.00 84.56 156 CYS A O 1
ATOM 1182 N N . CYS A 1 157 ? 14.443 2.409 -14.724 1.00 80.44 157 CYS A N 1
ATOM 1183 C CA . CYS A 1 157 ? 13.182 1.788 -15.127 1.00 80.44 157 CYS A CA 1
ATOM 1184 C C . CYS A 1 157 ? 12.841 2.125 -16.578 1.00 80.44 157 CYS A C 1
ATOM 1186 O O . CYS A 1 157 ? 12.863 3.289 -16.983 1.00 80.44 157 CYS A O 1
ATOM 1188 N N . THR A 1 158 ? 12.511 1.109 -17.360 1.00 78.56 158 THR A N 1
ATOM 1189 C CA . THR A 1 158 ? 12.117 1.197 -18.764 1.00 78.56 158 THR A CA 1
ATOM 1190 C C . THR A 1 158 ? 10.658 1.618 -18.948 1.00 78.56 158 THR A C 1
ATOM 1192 O O . THR A 1 158 ? 9.907 1.831 -17.998 1.00 78.56 158 THR A O 1
ATOM 1195 N N . GLN A 1 159 ? 10.244 1.806 -20.203 1.00 71.38 159 GLN A N 1
ATOM 1196 C CA . GLN A 1 159 ? 8.895 2.259 -20.525 1.00 71.38 159 GLN A CA 1
ATOM 1197 C C . GLN A 1 159 ? 7.858 1.170 -20.205 1.00 71.38 159 GLN A C 1
ATOM 1199 O O . GLN A 1 159 ? 7.717 0.207 -20.953 1.00 71.38 159 GLN A O 1
ATOM 1204 N N . GLY A 1 160 ? 7.088 1.384 -19.139 1.00 69.44 160 GLY A N 1
ATOM 1205 C CA . GLY A 1 160 ? 6.121 0.417 -18.611 1.00 69.44 160 GLY A CA 1
ATOM 1206 C C . GLY A 1 160 ? 6.485 -0.080 -17.213 1.00 69.44 160 GLY A C 1
ATOM 1207 O O . GLY A 1 160 ? 5.619 -0.622 -16.542 1.00 69.44 160 GLY A O 1
ATOM 1208 N N . GLU A 1 161 ? 7.717 0.167 -16.759 1.00 75.81 161 GLU A N 1
ATOM 1209 C CA . GLU A 1 161 ? 8.116 -0.023 -15.368 1.00 75.81 161 GLU A CA 1
ATOM 1210 C C . GLU A 1 161 ? 7.891 1.259 -14.548 1.00 75.81 161 GLU A C 1
ATOM 1212 O O . GLU A 1 161 ? 8.109 2.380 -15.020 1.00 75.81 161 GLU A O 1
ATOM 1217 N N . MET A 1 162 ? 7.519 1.086 -13.284 1.00 75.38 162 MET A N 1
ATOM 1218 C CA . MET A 1 162 ? 7.417 2.129 -12.272 1.00 75.38 162 MET A CA 1
ATOM 1219 C C . MET A 1 162 ? 8.491 1.954 -11.197 1.00 75.38 162 MET A C 1
ATOM 1221 O O . MET A 1 162 ? 8.904 0.839 -10.881 1.00 75.38 162 MET A O 1
ATOM 1225 N N . CYS A 1 163 ? 8.954 3.066 -10.626 1.00 77.50 163 CYS A N 1
ATOM 1226 C CA . CYS A 1 163 ? 9.899 3.032 -9.518 1.00 77.50 163 CYS A CA 1
ATOM 1227 C C . CYS A 1 163 ? 9.164 2.910 -8.185 1.00 77.50 163 CYS A C 1
ATOM 1229 O O . CYS A 1 163 ? 8.463 3.841 -7.787 1.00 77.50 163 CYS A O 1
ATOM 1231 N N . ILE A 1 164 ? 9.396 1.818 -7.460 1.00 73.69 164 ILE A N 1
ATOM 1232 C CA . ILE A 1 164 ? 8.965 1.680 -6.072 1.00 73.69 164 ILE A CA 1
ATOM 1233 C C . ILE A 1 164 ? 10.121 2.112 -5.154 1.00 73.69 164 ILE A C 1
ATOM 1235 O O . ILE A 1 164 ? 11.186 1.473 -5.160 1.00 73.69 164 ILE A O 1
ATOM 1239 N N . PRO A 1 165 ? 9.943 3.152 -4.318 1.00 68.06 165 PRO A N 1
ATOM 1240 C CA . PRO A 1 165 ? 10.942 3.544 -3.330 1.00 68.06 165 PRO A CA 1
ATOM 1241 C C . PRO A 1 165 ? 11.332 2.368 -2.429 1.00 68.06 165 PRO A C 1
ATOM 1243 O O . PRO A 1 165 ? 10.481 1.648 -1.916 1.00 68.06 165 PRO A O 1
ATOM 1246 N N . ASN A 1 166 ? 12.633 2.185 -2.206 1.00 63.44 166 ASN A N 1
ATOM 1247 C CA . ASN A 1 166 ? 13.208 1.074 -1.430 1.00 63.44 166 ASN A CA 1
ATOM 1248 C C . ASN A 1 166 ? 13.036 -0.349 -2.016 1.00 63.44 166 ASN A C 1
ATOM 1250 O O . ASN A 1 166 ? 13.552 -1.280 -1.401 1.00 63.44 166 ASN A O 1
ATOM 1254 N N . VAL A 1 167 ? 12.436 -0.529 -3.201 1.00 71.56 167 VAL A N 1
ATOM 1255 C CA . VAL A 1 167 ? 12.215 -1.858 -3.830 1.00 71.56 167 VAL A CA 1
ATOM 1256 C C . VAL A 1 167 ? 12.743 -1.953 -5.274 1.00 71.56 167 VAL A C 1
ATOM 1258 O O . VAL A 1 167 ? 13.151 -3.032 -5.710 1.00 71.56 167 VAL A O 1
ATOM 1261 N N . GLY A 1 168 ? 12.799 -0.832 -5.998 1.00 76.19 168 GLY A N 1
ATOM 1262 C CA . GLY A 1 168 ? 13.357 -0.741 -7.351 1.00 76.19 168 GLY A CA 1
ATOM 1263 C C . GLY A 1 168 ? 12.285 -0.690 -8.440 1.00 76.19 168 GLY A C 1
ATOM 1264 O O . GLY A 1 168 ? 11.115 -0.424 -8.166 1.00 76.19 168 GLY A O 1
ATOM 1265 N N . CYS A 1 169 ? 12.690 -0.926 -9.685 1.00 78.06 169 CYS A N 1
ATOM 1266 C CA . CYS A 1 169 ? 11.775 -0.979 -10.824 1.00 78.06 169 CYS A CA 1
ATOM 1267 C C . CYS A 1 169 ? 10.866 -2.217 -10.758 1.00 78.06 169 CYS A C 1
ATOM 1269 O O . CYS A 1 169 ? 11.336 -3.314 -10.438 1.00 78.06 169 CYS A O 1
ATOM 1271 N N . ARG A 1 170 ? 9.576 -2.040 -11.059 1.00 73.56 170 ARG A N 1
ATOM 1272 C CA . ARG A 1 170 ? 8.561 -3.101 -11.192 1.00 73.56 170 ARG A CA 1
ATOM 1273 C C . ARG A 1 170 ? 7.559 -2.773 -12.294 1.00 73.56 170 ARG A C 1
ATOM 1275 O O . ARG A 1 170 ? 7.499 -1.630 -12.738 1.00 73.56 170 ARG A O 1
ATOM 1282 N N . CYS A 1 171 ? 6.791 -3.777 -12.695 1.00 67.12 171 CYS A N 1
ATOM 1283 C CA . CYS A 1 171 ? 5.559 -3.647 -13.469 1.00 67.12 171 CYS A CA 1
ATOM 1284 C C . CYS A 1 171 ? 4.373 -3.989 -12.551 1.00 67.12 171 CYS A C 1
ATOM 1286 O O . CYS A 1 171 ? 3.262 -3.493 -12.833 1.00 67.12 171 CYS A O 1
#